Protein AF-A0AAN2TST1-F1 (afdb_monomer_lite)

Foldseek 3Di:
DVVVVVVVVVCCCVVVPVVVVVVLVVCCVPPVCVSVQQFDADPVRHTDGHPPQDAQDDDPVDDGDDDDQVRSPPVDDDHPPDDPPDPVVVVVVVVVVVSD

Radius of gyration: 22.02 Å; chains: 1; bounding box: 38×57×46 Å

pLDDT: mean 94.26, std 4.68, range [70.19, 98.69]

Sequence (100 aa):
MLKNFRFVMVLLIICGMAYPILMTGMAQLMMPAKAEGSLIKNNSGELIGSEMIGQTFKDPGYFHGRVSSIEYNAAGSGTPNFASSNEEFINRTKKTFQSF

InterPro domains:
  IPR003820 Potassium-transporting ATPase C chain [PF02669] (2-99)
  IPR003820 Potassium-transporting ATPase C chain [PTHR30042] (3-98)

Organism: NCBI:txid1478

Structure (mmCIF, N/CA/C/O backbone):
data_AF-A0AAN2TST1-F1
#
_entry.id   AF-A0AAN2TST1-F1
#
loop_
_atom_site.group_PDB
_atom_site.id
_atom_site.type_symbol
_atom_site.label_atom_id
_atom_site.label_alt_id
_atom_site.label_comp_id
_atom_site.label_asym_id
_atom_site.label_entity_id
_atom_site.label_seq_id
_atom_site.pdbx_PDB_ins_code
_atom_site.Cartn_x
_atom_site.Cartn_y
_atom_site.Cartn_z
_atom_site.occupancy
_atom_site.B_iso_or_equiv
_atom_site.auth_seq_id
_atom_site.auth_comp_id
_atom_site.auth_asym_id
_atom_site.auth_atom_id
_atom_site.pdbx_PDB_model_num
ATOM 1 N N . MET A 1 1 ? -12.014 32.280 21.788 1.00 70.19 1 MET A N 1
ATOM 2 C CA . MET A 1 1 ? -10.961 31.244 21.898 1.00 70.19 1 MET A CA 1
ATOM 3 C C . MET A 1 1 ? -11.514 29.857 22.243 1.00 70.19 1 MET A C 1
ATOM 5 O O . MET A 1 1 ? -11.343 28.949 21.442 1.00 70.19 1 MET A O 1
ATOM 9 N N . LEU A 1 2 ? -12.250 29.683 23.352 1.00 85.25 2 LEU A N 1
ATOM 10 C CA . LEU A 1 2 ? -12.715 28.360 23.821 1.00 85.25 2 LEU A CA 1
ATOM 11 C C . LEU A 1 2 ? -13.659 27.606 22.854 1.00 85.25 2 LEU A C 1
ATOM 13 O O . LEU A 1 2 ? -13.573 26.389 22.729 1.00 85.25 2 LEU A O 1
ATOM 17 N N . LYS A 1 3 ? -14.538 28.315 22.128 1.00 90.31 3 LYS A N 1
ATOM 18 C CA . LYS A 1 3 ? -15.471 27.705 21.156 1.00 90.31 3 LYS A CA 1
ATOM 19 C C . LYS A 1 3 ? -14.747 26.994 20.004 1.00 90.31 3 LYS A C 1
ATOM 21 O O . LYS A 1 3 ? -15.128 25.882 19.654 1.00 90.31 3 LYS A O 1
ATOM 26 N N . ASN A 1 4 ? -13.689 27.607 19.473 1.00 95.00 4 ASN A N 1
ATOM 27 C CA . ASN A 1 4 ? -12.900 27.049 18.372 1.00 95.00 4 ASN A CA 1
ATOM 28 C C . ASN A 1 4 ? -12.111 25.827 18.851 1.00 95.00 4 ASN A C 1
ATOM 30 O O . ASN A 1 4 ? -12.092 24.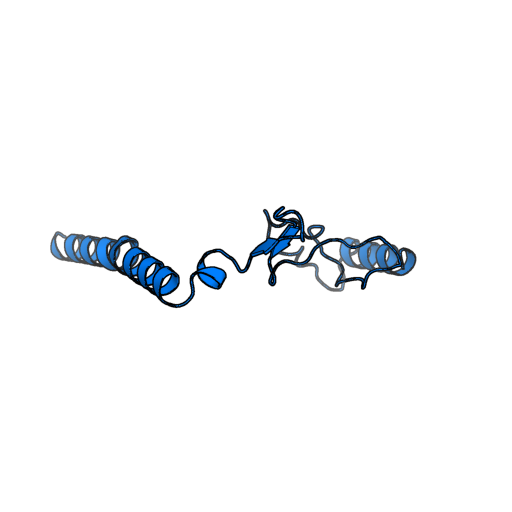805 18.178 1.00 95.00 4 ASN A O 1
ATOM 34 N N . PHE A 1 5 ? -11.539 25.903 20.056 1.00 95.75 5 PHE A N 1
ATOM 35 C CA . PHE A 1 5 ? -10.841 24.773 20.667 1.00 95.75 5 PHE A CA 1
ATOM 36 C C . PHE A 1 5 ? -11.771 23.571 20.885 1.00 95.75 5 PHE A C 1
ATOM 38 O O . PHE A 1 5 ? -11.438 22.452 20.508 1.00 95.75 5 PHE A O 1
ATOM 45 N N . ARG A 1 6 ? -12.980 23.804 21.414 1.00 96.62 6 ARG A N 1
ATOM 46 C CA . ARG A 1 6 ? -13.992 22.751 21.582 1.00 96.62 6 ARG A CA 1
ATOM 47 C C . ARG A 1 6 ? -14.364 22.102 20.250 1.00 96.62 6 ARG A C 1
ATOM 49 O O . ARG A 1 6 ? -14.486 20.886 20.188 1.00 96.62 6 ARG A O 1
ATOM 56 N N . PHE A 1 7 ? -14.537 22.900 19.200 1.00 97.31 7 PHE A N 1
ATOM 57 C CA . PHE A 1 7 ? -14.843 22.385 17.869 1.00 97.31 7 PHE A CA 1
ATOM 58 C C . PHE A 1 7 ? -13.727 21.474 17.337 1.00 97.31 7 PHE A C 1
ATOM 60 O O . PHE A 1 7 ? -14.010 20.366 16.891 1.00 97.31 7 PHE A O 1
ATOM 67 N N . VAL A 1 8 ? -12.464 21.895 17.473 1.00 97.62 8 VAL A N 1
ATOM 68 C CA . VAL A 1 8 ? -11.300 21.075 17.100 1.00 97.62 8 VAL A CA 1
ATOM 69 C C . VAL A 1 8 ? -11.274 19.765 17.887 1.00 97.62 8 VAL A C 1
ATOM 71 O O . VAL A 1 8 ? -11.099 18.712 17.287 1.00 97.62 8 VAL A O 1
ATOM 74 N N . MET A 1 9 ? -11.503 19.805 19.203 1.00 98.06 9 MET A N 1
ATOM 75 C CA . MET A 1 9 ? -11.523 18.593 20.032 1.00 98.06 9 MET A CA 1
ATOM 76 C C . MET A 1 9 ? -12.633 17.623 19.621 1.00 98.06 9 MET A C 1
ATOM 78 O O . MET A 1 9 ? -12.394 16.423 19.522 1.00 98.06 9 MET A O 1
ATOM 82 N N . VAL A 1 10 ? -13.834 18.133 19.333 1.00 98.06 10 VAL A N 1
ATOM 83 C CA . VAL A 1 10 ? -14.952 17.301 18.863 1.00 98.06 10 VAL A CA 1
ATOM 84 C C . VAL A 1 10 ? -14.603 16.624 17.539 1.00 98.06 10 VAL A C 1
ATOM 86 O O . VAL A 1 10 ? -14.771 15.413 17.418 1.00 98.06 10 VAL A O 1
ATOM 89 N N . LEU A 1 11 ? -14.074 17.368 16.565 1.00 98.25 11 LEU A N 1
ATOM 90 C CA . LEU A 1 11 ? -13.683 16.784 15.282 1.00 98.25 11 LEU A CA 1
ATOM 91 C C . LEU A 1 11 ? -12.515 15.805 15.412 1.00 98.25 11 LEU A C 1
ATOM 93 O O . LEU A 1 11 ? -12.513 14.784 14.734 1.00 98.25 11 LEU A O 1
ATOM 97 N N . LEU A 1 12 ? -11.554 16.072 16.296 1.00 98.25 12 LEU A N 1
ATOM 98 C CA . LEU A 1 12 ? -10.442 15.161 16.554 1.00 98.25 12 LEU A CA 1
ATOM 99 C C . LEU A 1 12 ? -10.943 13.826 17.109 1.00 98.25 12 LEU A C 1
ATOM 101 O O . LEU A 1 12 ? -10.511 12.776 16.642 1.00 98.25 12 LEU A O 1
ATOM 105 N N . ILE A 1 13 ? -11.893 13.850 18.046 1.00 98.56 13 ILE A N 1
ATOM 106 C CA . ILE A 1 13 ? -12.490 12.626 18.596 1.00 98.56 13 ILE A CA 1
ATOM 107 C C . ILE A 1 13 ? -13.301 11.892 17.524 1.00 98.56 13 ILE A C 1
ATOM 109 O O . ILE A 1 13 ? -13.164 10.680 17.369 1.00 98.56 13 ILE A O 1
ATOM 113 N N . ILE A 1 14 ? -14.127 12.607 16.759 1.00 98.69 14 ILE A N 1
ATOM 114 C CA . ILE A 1 14 ? -14.973 11.981 15.738 1.00 98.69 14 ILE A CA 1
ATOM 115 C C . ILE A 1 14 ? -14.115 11.364 14.628 1.00 98.69 14 ILE A C 1
ATOM 117 O O . ILE A 1 14 ? -14.234 10.173 14.353 1.00 98.69 14 ILE A O 1
ATOM 121 N N . CYS A 1 15 ? -13.226 12.142 14.014 1.00 98.06 15 CYS A N 1
ATOM 122 C CA . CYS A 1 15 ? -12.458 11.712 12.848 1.00 98.06 15 CYS A CA 1
ATOM 123 C C . CYS A 1 15 ? -11.237 10.858 13.213 1.00 98.06 15 CYS A C 1
ATOM 125 O O . CYS A 1 15 ? -10.843 9.998 12.431 1.00 98.06 15 CYS A O 1
ATOM 127 N N . GLY A 1 16 ? -10.630 11.090 14.378 1.00 98.00 16 GLY A N 1
ATOM 128 C CA . GLY A 1 16 ? -9.426 10.386 14.821 1.00 98.00 16 GLY A CA 1
ATOM 129 C C . GLY A 1 16 ? -9.700 9.124 15.636 1.00 98.00 16 GLY A C 1
ATOM 130 O O . GLY A 1 16 ? -8.805 8.294 15.760 1.00 98.00 16 GLY A O 1
ATOM 131 N N . MET A 1 17 ? -10.911 8.959 16.183 1.00 98.31 17 MET A N 1
ATOM 132 C CA . MET A 1 17 ? -11.229 7.821 17.052 1.00 98.31 17 MET A CA 1
ATOM 133 C C . MET A 1 17 ? -12.558 7.154 16.707 1.00 98.31 17 MET A C 1
ATOM 135 O O . MET A 1 17 ? -12.565 5.975 16.359 1.00 98.31 17 MET A O 1
ATOM 139 N N . ALA A 1 18 ? -13.675 7.885 16.757 1.00 98.62 18 ALA A N 1
ATOM 140 C CA . ALA A 1 18 ? -14.993 7.280 16.561 1.00 98.62 18 ALA A CA 1
ATOM 141 C C . ALA A 1 18 ? -15.126 6.649 15.165 1.00 98.62 18 ALA A C 1
ATOM 143 O O . ALA A 1 18 ? -15.544 5.499 15.042 1.00 98.62 18 ALA A O 1
ATOM 144 N N . TYR A 1 19 ? -14.715 7.374 14.123 1.00 98.50 19 TYR A N 1
ATOM 145 C CA . TYR A 1 19 ? -14.793 6.903 12.744 1.00 98.50 19 TYR A CA 1
ATOM 146 C C . TYR A 1 19 ? -13.851 5.716 12.452 1.00 98.50 19 TYR A C 1
ATOM 148 O O . TYR A 1 19 ? -14.355 4.694 11.984 1.00 98.50 19 TYR A O 1
ATOM 156 N N . PRO A 1 20 ? -12.535 5.756 12.765 1.00 98.44 20 PRO A N 1
ATOM 157 C CA . PRO A 1 20 ? -11.652 4.613 12.529 1.00 98.44 20 PRO A CA 1
ATOM 158 C C . PRO A 1 20 ? -12.083 3.343 13.267 1.00 98.44 20 PRO A C 1
ATOM 160 O O . PRO A 1 20 ? -12.042 2.264 12.678 1.00 98.44 20 PRO A O 1
ATOM 163 N N . ILE A 1 21 ? -12.538 3.454 14.523 1.00 98.62 21 ILE A N 1
ATOM 164 C CA . ILE A 1 21 ? -12.998 2.296 15.306 1.00 98.62 21 ILE A CA 1
ATOM 165 C C . ILE A 1 21 ? -14.252 1.693 14.676 1.00 98.62 21 ILE A C 1
ATOM 167 O O . ILE A 1 21 ? -14.302 0.483 14.454 1.00 98.62 21 ILE A O 1
ATOM 171 N N . LEU A 1 22 ? -15.245 2.527 14.355 1.00 98.62 22 LEU A N 1
ATOM 172 C CA . LEU A 1 22 ? -16.495 2.066 13.760 1.00 98.62 22 LEU A CA 1
ATOM 173 C C . LEU A 1 22 ? -16.248 1.385 12.409 1.00 98.62 22 LEU A C 1
ATOM 175 O O . LEU A 1 22 ? -16.719 0.271 12.195 1.00 98.62 22 LEU A O 1
ATOM 179 N N . MET A 1 23 ? -15.452 2.003 11.533 1.00 98.31 23 MET A N 1
ATOM 180 C CA . MET A 1 23 ? -15.135 1.428 10.223 1.00 98.31 23 MET A CA 1
ATOM 181 C C . MET A 1 23 ? -14.318 0.141 10.332 1.00 98.31 23 MET A C 1
ATOM 183 O O . MET A 1 23 ? -14.613 -0.819 9.623 1.00 98.31 23 MET A O 1
ATOM 187 N N . THR A 1 24 ? -13.337 0.081 11.238 1.00 98.19 24 THR A N 1
ATOM 188 C CA . THR A 1 24 ? -12.549 -1.141 11.470 1.00 98.19 24 THR A CA 1
ATOM 189 C C . THR A 1 24 ? -13.442 -2.273 11.972 1.00 98.19 24 THR A C 1
ATOM 191 O O . THR A 1 24 ? -13.387 -3.378 11.439 1.00 98.19 24 THR A O 1
ATOM 194 N N . GLY A 1 25 ? -14.316 -1.997 12.946 1.00 98.31 25 GLY A N 1
ATOM 195 C CA . GLY A 1 25 ? -15.264 -2.983 13.465 1.00 98.31 25 GLY A CA 1
ATOM 196 C C . GLY A 1 25 ? -16.232 -3.483 12.393 1.00 98.31 25 GLY A C 1
ATOM 197 O O . GLY A 1 25 ? -16.416 -4.688 12.241 1.00 98.31 25 GLY A O 1
ATOM 198 N N . MET A 1 26 ? -16.800 -2.579 11.591 1.00 98.62 26 MET A N 1
ATOM 199 C CA . MET A 1 26 ? -17.689 -2.955 10.488 1.00 98.62 26 MET A CA 1
ATOM 200 C C . MET A 1 26 ? -16.975 -3.798 9.427 1.00 98.62 26 MET A C 1
ATOM 202 O O . MET A 1 26 ? -17.515 -4.816 8.994 1.00 98.62 26 MET A O 1
ATOM 206 N N . ALA A 1 27 ? -15.758 -3.415 9.030 1.00 98.25 27 ALA A N 1
ATOM 207 C CA . ALA A 1 27 ? -14.976 -4.162 8.049 1.00 98.25 27 ALA A CA 1
ATOM 208 C C . ALA A 1 27 ? -14.662 -5.582 8.540 1.00 98.25 27 ALA A C 1
ATOM 210 O O . ALA A 1 27 ? -14.806 -6.532 7.773 1.00 98.25 27 ALA A O 1
ATOM 211 N N . GLN A 1 28 ? -14.317 -5.735 9.821 1.00 98.25 28 GLN A N 1
ATOM 212 C CA . GLN A 1 28 ? -14.052 -7.044 10.419 1.00 98.25 28 GLN A CA 1
ATOM 213 C C . GLN A 1 28 ? -15.301 -7.930 10.499 1.00 98.25 28 GLN A C 1
ATOM 215 O O . GLN A 1 28 ? -15.224 -9.127 10.243 1.00 98.25 28 GLN A O 1
ATOM 220 N N . LEU A 1 29 ? -16.470 -7.357 10.800 1.00 98.19 29 LEU A N 1
ATOM 221 C CA . LEU A 1 29 ? -17.722 -8.119 10.874 1.00 98.19 29 LEU A CA 1
ATOM 222 C C . LEU A 1 29 ? -18.243 -8.548 9.497 1.00 98.19 29 LEU A C 1
ATOM 224 O O . LEU A 1 29 ? -18.807 -9.631 9.362 1.00 98.19 29 LEU A O 1
ATOM 228 N N . MET A 1 30 ? -18.093 -7.695 8.482 1.00 98.44 30 MET A N 1
ATOM 229 C CA . MET A 1 30 ? -18.699 -7.919 7.165 1.00 98.44 30 MET A CA 1
ATOM 230 C C . MET A 1 30 ? -17.745 -8.578 6.164 1.00 98.44 30 MET A C 1
ATOM 232 O O . MET A 1 30 ? -18.191 -9.320 5.290 1.00 98.44 30 MET A O 1
ATOM 236 N N . MET A 1 31 ? -16.446 -8.268 6.230 1.00 97.56 31 MET A N 1
ATOM 237 C CA . MET A 1 31 ? -15.445 -8.658 5.228 1.00 97.56 31 MET A CA 1
ATOM 238 C C . MET A 1 31 ? -14.063 -8.934 5.861 1.00 97.56 31 MET A C 1
ATOM 240 O O . MET A 1 31 ? -13.072 -8.330 5.436 1.00 97.56 31 MET A O 1
ATOM 244 N N . PRO A 1 32 ? -13.954 -9.864 6.830 1.00 97.00 32 PRO A N 1
ATOM 245 C CA . PRO A 1 32 ? -12.731 -10.068 7.617 1.00 97.00 32 PRO A CA 1
ATOM 246 C C . PRO A 1 32 ? -11.510 -10.384 6.747 1.00 97.00 32 PRO A C 1
ATOM 248 O O . PRO A 1 32 ? -10.475 -9.741 6.877 1.00 97.00 32 PRO A O 1
ATOM 251 N N . ALA A 1 33 ? -11.653 -11.276 5.759 1.00 96.44 33 ALA A N 1
ATOM 252 C CA . ALA A 1 33 ? -10.548 -11.640 4.870 1.00 96.44 33 ALA A CA 1
ATOM 253 C C . ALA A 1 33 ? -9.952 -10.431 4.123 1.00 96.44 33 ALA A C 1
ATOM 255 O O . ALA A 1 33 ? -8.741 -10.356 3.955 1.00 96.44 33 ALA A O 1
ATOM 256 N N . LYS A 1 34 ? -10.781 -9.459 3.712 1.00 97.00 34 LYS A N 1
ATOM 257 C CA . LYS A 1 34 ? -10.321 -8.228 3.043 1.00 97.00 34 LYS A CA 1
ATOM 258 C C . LYS A 1 34 ? -9.760 -7.216 4.038 1.00 97.00 34 LYS A C 1
ATOM 260 O O . LYS A 1 34 ? -8.768 -6.561 3.733 1.00 97.00 34 LYS A O 1
ATOM 265 N N . ALA A 1 35 ? -10.376 -7.097 5.216 1.00 97.31 35 ALA A N 1
ATOM 266 C CA . ALA A 1 35 ? -9.908 -6.221 6.290 1.00 97.31 35 ALA A CA 1
ATOM 267 C C . ALA A 1 35 ? -8.502 -6.614 6.779 1.00 97.31 35 ALA A C 1
ATOM 269 O O . ALA A 1 35 ? -7.702 -5.747 7.119 1.00 97.31 35 ALA A O 1
ATOM 270 N N . GLU A 1 36 ? -8.186 -7.909 6.744 1.00 96.38 36 GLU A N 1
ATOM 271 C CA . GLU A 1 36 ? -6.871 -8.464 7.082 1.00 96.38 36 GLU A CA 1
ATOM 272 C C . GLU A 1 36 ? -5.883 -8.485 5.899 1.00 96.38 36 GLU A C 1
ATOM 274 O O . GLU A 1 36 ? -4.757 -8.958 6.038 1.00 96.38 36 GLU A O 1
ATOM 279 N N . GLY A 1 37 ? -6.272 -7.949 4.735 1.00 96.00 37 GLY A N 1
ATOM 280 C CA . GLY A 1 37 ? -5.383 -7.776 3.584 1.00 96.00 37 GLY A CA 1
ATOM 281 C C . GLY A 1 37 ? -5.408 -8.903 2.549 1.00 96.00 37 GLY A C 1
ATOM 282 O O . GLY A 1 37 ? -4.448 -9.033 1.791 1.00 96.00 37 GLY A O 1
ATOM 283 N N . SER A 1 38 ? -6.472 -9.709 2.485 1.00 97.44 38 SER A N 1
ATOM 284 C CA . SER A 1 38 ? -6.667 -10.788 1.496 1.00 97.44 38 SER A CA 1
ATOM 285 C C . SER A 1 38 ? -5.458 -11.721 1.386 1.00 97.44 38 SER A C 1
ATOM 287 O O . SER A 1 38 ? -4.911 -11.953 0.307 1.00 97.44 38 SER A O 1
ATOM 289 N N . LEU A 1 39 ? -4.991 -12.199 2.535 1.00 97.38 39 LEU A N 1
ATOM 290 C CA . LEU A 1 39 ? -3.789 -13.014 2.645 1.00 97.38 39 LEU A CA 1
ATOM 291 C C . LEU A 1 39 ? -3.964 -14.392 1.987 1.00 97.38 39 LEU A C 1
ATOM 293 O O . LEU A 1 39 ? -4.987 -15.053 2.162 1.00 97.38 39 LEU A O 1
ATOM 297 N N . ILE A 1 40 ? -2.932 -14.849 1.279 1.00 97.31 40 ILE A N 1
ATOM 298 C CA . ILE A 1 40 ? -2.881 -16.151 0.608 1.00 97.31 40 ILE A CA 1
ATOM 299 C C . ILE A 1 40 ? -1.943 -17.070 1.384 1.00 97.31 40 ILE A C 1
ATOM 301 O O . ILE A 1 40 ? -0.793 -16.716 1.662 1.00 97.31 40 ILE A O 1
ATOM 305 N N . LYS A 1 41 ? -2.428 -18.272 1.699 1.00 97.50 41 LYS A N 1
ATOM 306 C CA . LYS A 1 41 ? -1.648 -19.327 2.348 1.00 97.50 41 LYS A CA 1
ATOM 307 C C . LYS A 1 41 ? -1.462 -20.515 1.410 1.00 97.50 41 LYS A C 1
ATOM 309 O O . LYS A 1 41 ? -2.350 -20.808 0.614 1.00 97.50 41 LYS A O 1
ATOM 314 N N . ASN A 1 42 ? -0.318 -21.187 1.502 1.00 96.38 42 ASN A N 1
ATOM 315 C CA . ASN A 1 42 ? -0.093 -22.439 0.777 1.00 96.38 42 ASN A CA 1
ATOM 316 C C . ASN A 1 42 ? -0.804 -23.623 1.466 1.00 96.38 42 ASN A C 1
ATOM 318 O O . ASN A 1 42 ? -1.411 -23.477 2.528 1.00 96.38 42 ASN A O 1
ATOM 322 N N . ASN A 1 43 ? -0.696 -24.817 0.879 1.00 96.56 43 ASN A N 1
ATOM 323 C CA . ASN A 1 43 ? -1.31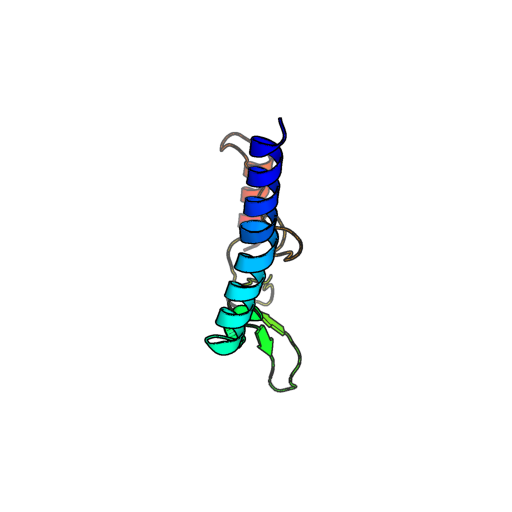1 -26.038 1.418 1.00 96.56 43 ASN A CA 1
ATOM 324 C C . ASN A 1 43 ? -0.776 -26.435 2.807 1.00 96.56 43 ASN A C 1
ATOM 326 O O . ASN A 1 43 ? -1.471 -27.119 3.551 1.00 96.56 43 ASN A O 1
ATOM 330 N N . SER A 1 44 ? 0.432 -25.992 3.163 1.00 96.12 44 SER A N 1
ATOM 331 C CA . SER A 1 44 ? 1.038 -26.190 4.486 1.00 96.12 44 SER A CA 1
ATOM 332 C C . SER A 1 44 ? 0.562 -25.156 5.518 1.00 96.12 44 SER A C 1
ATOM 334 O O . SER A 1 44 ? 0.926 -25.242 6.688 1.00 96.12 44 SER A O 1
ATOM 336 N N . GLY A 1 45 ? -0.250 -24.175 5.106 1.00 96.19 45 GLY A N 1
ATOM 337 C CA . GLY A 1 45 ? -0.759 -23.094 5.952 1.00 96.19 45 GLY A CA 1
ATOM 338 C C . GLY A 1 45 ? 0.183 -21.895 6.097 1.00 96.19 45 GLY A C 1
ATOM 339 O O . GLY A 1 45 ? -0.129 -20.969 6.849 1.00 96.19 45 GLY A O 1
ATOM 340 N N . GLU A 1 46 ? 1.307 -21.871 5.382 1.00 97.50 46 GLU A N 1
ATOM 341 C CA . GLU A 1 46 ? 2.276 -20.776 5.436 1.00 97.50 46 GLU A CA 1
ATOM 342 C C . GLU A 1 46 ? 1.767 -19.570 4.645 1.00 97.50 46 GLU A C 1
ATOM 344 O O . GLU A 1 46 ? 1.228 -19.720 3.548 1.00 97.50 46 GLU A O 1
ATOM 349 N N . LEU A 1 47 ? 1.952 -18.366 5.191 1.00 96.38 47 LEU A N 1
ATOM 350 C CA . LEU A 1 47 ? 1.615 -17.121 4.509 1.00 96.38 47 LEU A CA 1
ATOM 351 C C . LEU A 1 47 ? 2.599 -16.873 3.363 1.00 96.38 47 LEU A C 1
ATOM 353 O O . LEU A 1 47 ? 3.773 -16.610 3.605 1.00 96.38 47 LEU A O 1
ATOM 357 N N . ILE A 1 48 ? 2.104 -16.914 2.128 1.00 95.81 48 ILE A N 1
ATOM 358 C CA . ILE A 1 48 ? 2.931 -16.752 0.924 1.00 95.81 48 ILE A CA 1
ATOM 359 C C . ILE A 1 48 ? 2.676 -15.436 0.190 1.00 95.81 48 ILE A C 1
ATOM 361 O O . ILE A 1 48 ? 3.410 -15.109 -0.738 1.00 95.81 48 ILE A O 1
ATOM 365 N N . GLY A 1 49 ? 1.660 -14.662 0.578 1.00 95.62 49 GLY A N 1
ATOM 366 C CA . GLY A 1 49 ? 1.394 -13.364 -0.033 1.00 95.62 49 GLY A CA 1
ATOM 367 C C . GLY A 1 49 ? 0.013 -12.802 0.275 1.00 95.62 49 GLY A C 1
ATOM 368 O O . GLY A 1 49 ? -0.646 -13.208 1.228 1.00 95.62 49 GLY A O 1
ATOM 369 N N . SER A 1 50 ? -0.414 -11.864 -0.564 1.00 96.75 50 SER A N 1
ATOM 370 C CA . SER A 1 50 ? -1.747 -11.263 -0.572 1.00 96.75 50 SER A CA 1
ATOM 371 C C . SER A 1 50 ? -2.237 -11.188 -2.013 1.00 96.75 50 SER A C 1
ATOM 373 O O . SER A 1 50 ? -1.440 -10.945 -2.917 1.00 96.75 50 SER A O 1
ATOM 375 N N . GLU A 1 51 ? -3.543 -11.348 -2.216 1.00 96.19 51 GLU A N 1
ATOM 376 C CA . GLU A 1 51 ? -4.199 -11.245 -3.526 1.00 96.19 51 GLU A CA 1
ATOM 377 C C . GLU A 1 51 ? -3.885 -9.924 -4.251 1.00 96.19 51 GLU A C 1
ATOM 379 O O . GLU A 1 51 ? -3.807 -9.886 -5.477 1.00 96.19 51 GLU A O 1
ATOM 384 N N . MET A 1 52 ? -3.651 -8.845 -3.497 1.00 94.38 52 MET A N 1
ATOM 385 C CA . MET A 1 52 ? -3.446 -7.498 -4.041 1.00 94.38 52 MET A CA 1
ATOM 386 C C . MET A 1 52 ? -1.972 -7.076 -4.117 1.00 94.38 52 MET A C 1
ATOM 388 O O . MET A 1 52 ? -1.682 -5.959 -4.549 1.00 94.38 52 MET A O 1
ATOM 392 N N . ILE A 1 53 ? -1.035 -7.934 -3.699 1.00 94.69 53 ILE A N 1
ATOM 393 C CA . ILE A 1 53 ? 0.396 -7.612 -3.651 1.00 94.69 53 ILE A CA 1
ATOM 394 C C . ILE A 1 53 ? 1.162 -8.476 -4.649 1.00 94.69 53 ILE A C 1
ATOM 396 O O . ILE A 1 53 ? 1.245 -9.694 -4.521 1.00 94.69 53 ILE A O 1
ATOM 400 N N . GLY A 1 54 ? 1.761 -7.815 -5.641 1.00 94.06 54 GLY A N 1
ATOM 401 C CA . GLY A 1 54 ? 2.648 -8.463 -6.601 1.00 94.06 54 GLY A CA 1
ATOM 402 C C . GLY A 1 54 ? 3.994 -8.846 -5.984 1.00 94.06 54 GLY A C 1
ATOM 403 O O . GLY A 1 54 ? 4.457 -8.215 -5.036 1.00 94.06 54 GLY A O 1
ATOM 404 N N . GLN A 1 55 ? 4.634 -9.857 -6.563 1.00 94.50 55 GLN A N 1
ATOM 405 C CA . GLN A 1 55 ? 5.952 -10.344 -6.165 1.00 94.50 55 GLN A CA 1
ATOM 406 C C . GLN A 1 55 ? 6.867 -10.446 -7.383 1.00 94.50 55 GLN A C 1
ATOM 408 O O . GLN A 1 55 ? 6.418 -10.465 -8.532 1.00 94.50 55 GLN A O 1
ATOM 413 N N . THR A 1 56 ? 8.168 -10.525 -7.125 1.00 92.00 56 THR A N 1
ATOM 414 C CA . THR A 1 56 ? 9.158 -10.745 -8.177 1.00 92.00 56 THR A CA 1
ATOM 415 C C . THR A 1 56 ? 9.224 -12.231 -8.525 1.00 92.00 56 THR A C 1
ATOM 417 O O . THR A 1 56 ? 9.735 -13.030 -7.744 1.00 92.00 56 THR A O 1
ATOM 420 N N . PHE A 1 57 ? 8.770 -12.589 -9.725 1.00 92.31 57 PHE A N 1
ATOM 421 C CA . PHE A 1 57 ? 8.882 -13.942 -10.274 1.00 92.31 57 PHE A CA 1
ATOM 422 C C . PHE A 1 57 ? 9.999 -13.994 -11.323 1.00 92.31 57 PHE A C 1
ATOM 424 O O . PHE A 1 57 ? 9.931 -13.302 -12.340 1.00 92.31 57 PHE A O 1
ATOM 431 N N . LYS A 1 58 ? 11.045 -14.784 -11.046 1.00 88.12 58 LYS A N 1
ATOM 432 C CA . LYS A 1 58 ? 12.221 -14.960 -11.926 1.00 88.12 58 LYS A CA 1
ATOM 433 C C . LYS A 1 58 ? 12.303 -16.341 -12.572 1.00 88.12 58 LYS A C 1
ATOM 435 O O . LYS A 1 58 ? 13.078 -16.512 -13.504 1.00 88.12 58 LYS A O 1
ATOM 440 N N . ASP A 1 59 ? 11.556 -17.313 -12.058 1.00 92.00 59 ASP A N 1
ATOM 441 C CA . ASP A 1 59 ? 11.526 -18.651 -12.641 1.00 92.00 59 ASP A CA 1
ATOM 442 C C . ASP A 1 59 ? 10.769 -18.614 -13.985 1.00 92.00 59 ASP A C 1
ATOM 444 O O . ASP A 1 59 ? 9.672 -18.044 -14.020 1.00 92.00 59 ASP A O 1
ATOM 448 N N . PRO A 1 60 ? 11.313 -19.204 -15.068 1.00 91.50 60 PRO A N 1
ATOM 449 C CA . PRO A 1 60 ? 10.668 -19.232 -16.385 1.00 91.50 60 PRO A CA 1
ATOM 450 C C . PRO A 1 60 ? 9.289 -19.906 -16.413 1.00 91.50 60 PRO A C 1
ATOM 452 O O . PRO A 1 60 ? 8.527 -19.699 -17.356 1.00 91.50 60 PRO A O 1
ATOM 455 N N . GLY A 1 61 ? 8.965 -20.736 -15.416 1.00 94.69 61 GLY A N 1
ATOM 456 C CA . GLY A 1 61 ? 7.666 -21.396 -15.292 1.00 94.69 61 GLY A CA 1
ATOM 457 C C . GLY A 1 61 ? 6.536 -20.485 -14.801 1.00 94.69 61 GLY A C 1
ATOM 458 O O . GLY A 1 61 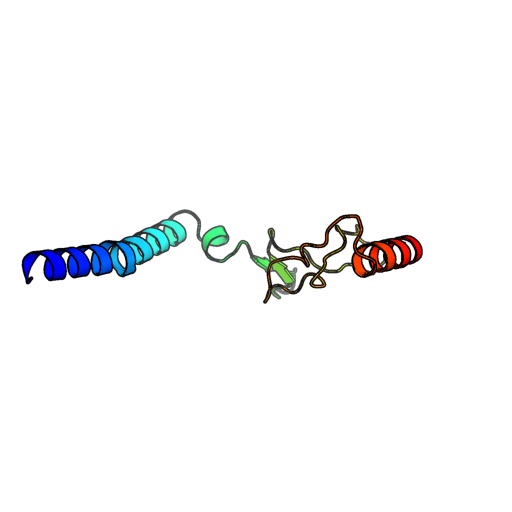? 5.376 -20.898 -14.831 1.00 94.69 61 GLY A O 1
ATOM 459 N N . TYR A 1 62 ? 6.840 -19.263 -14.352 1.00 95.12 62 TYR A N 1
ATOM 460 C CA . TYR A 1 62 ? 5.840 -18.299 -13.890 1.00 95.12 62 TYR A CA 1
ATOM 461 C C . TYR A 1 62 ? 5.601 -17.176 -14.894 1.00 95.12 62 TYR A C 1
ATOM 463 O O . TYR A 1 62 ? 6.456 -16.807 -15.694 1.00 95.12 62 TYR A O 1
ATOM 471 N N . PHE A 1 63 ? 4.426 -16.558 -14.792 1.00 94.00 63 PHE A N 1
ATOM 472 C CA . PHE A 1 63 ? 4.166 -15.304 -15.483 1.00 94.00 63 PHE A CA 1
ATOM 473 C C . PHE A 1 63 ? 5.008 -14.174 -14.886 1.00 94.00 63 PHE A C 1
ATOM 475 O O . PHE A 1 63 ? 5.059 -13.986 -13.668 1.00 94.00 63 PHE A O 1
ATOM 482 N N . HIS A 1 64 ? 5.613 -13.368 -15.755 1.00 91.69 64 HIS A N 1
ATOM 483 C CA . HIS A 1 64 ? 6.324 -12.167 -15.340 1.00 91.69 64 HIS A CA 1
ATOM 484 C C . HIS A 1 64 ? 5.358 -10.990 -15.186 1.00 91.69 64 HIS A C 1
ATOM 486 O O . HIS A 1 64 ? 4.612 -10.636 -16.101 1.00 91.69 64 HIS A O 1
ATOM 492 N N . GLY A 1 65 ? 5.391 -10.367 -14.008 1.00 91.31 65 GLY A N 1
ATOM 493 C CA . GLY A 1 65 ? 4.677 -9.124 -13.738 1.00 91.31 65 GLY A CA 1
ATOM 494 C C . GLY A 1 65 ? 5.320 -7.910 -14.414 1.00 91.31 65 GLY A 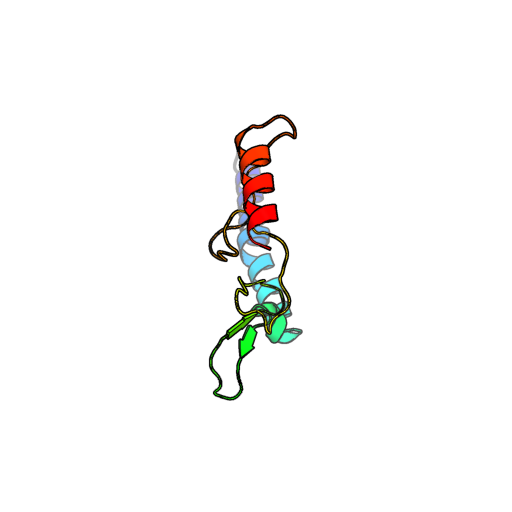C 1
ATOM 495 O O . GLY A 1 65 ? 6.333 -7.994 -15.110 1.00 91.31 65 GLY A O 1
ATOM 496 N N . ARG A 1 66 ? 4.740 -6.733 -14.168 1.00 91.50 66 ARG A N 1
ATOM 497 C CA . ARG A 1 66 ? 5.335 -5.464 -14.602 1.00 91.50 66 ARG A CA 1
ATOM 498 C C . ARG A 1 66 ? 6.654 -5.216 -13.873 1.00 91.50 66 ARG A C 1
ATOM 500 O O . ARG A 1 66 ? 6.848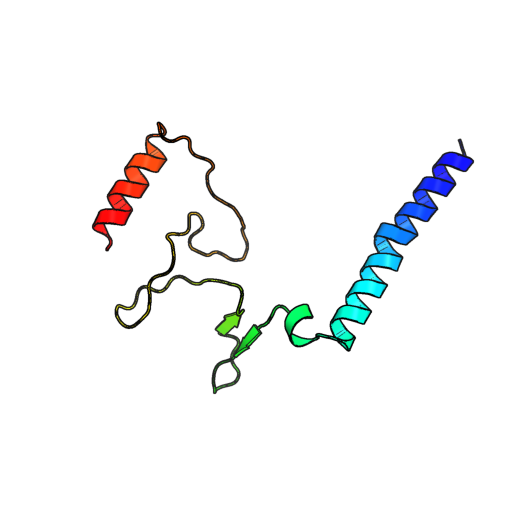 -5.588 -12.724 1.00 91.50 66 ARG A O 1
ATOM 507 N N . VAL A 1 67 ? 7.551 -4.491 -14.520 1.00 90.69 67 VAL A N 1
ATOM 508 C CA . VAL A 1 67 ? 8.829 -4.120 -13.914 1.00 90.69 67 VAL A CA 1
ATOM 509 C C . VAL A 1 67 ? 8.563 -3.128 -12.780 1.00 90.69 67 VAL A C 1
ATOM 511 O O . VAL A 1 67 ? 8.034 -2.040 -13.011 1.00 90.69 67 VAL A O 1
ATOM 514 N N . SER A 1 68 ? 8.932 -3.494 -11.555 1.00 92.00 68 SER A N 1
ATOM 515 C CA . SER A 1 68 ? 8.787 -2.624 -10.387 1.00 92.00 68 SER A CA 1
ATOM 516 C C . SER A 1 68 ? 10.022 -1.748 -10.194 1.00 92.00 68 SER A C 1
ATOM 518 O O . SER A 1 68 ? 11.152 -2.197 -10.370 1.00 92.00 68 SER A O 1
ATOM 520 N N . SER A 1 69 ? 9.815 -0.480 -9.837 1.00 90.38 69 SER A N 1
ATOM 521 C CA . SER A 1 69 ? 10.896 0.461 -9.491 1.00 90.38 69 SER A CA 1
ATOM 522 C C . SER A 1 69 ? 11.427 0.304 -8.076 1.00 90.38 69 SER A C 1
ATOM 524 O O . SER A 1 69 ? 12.463 0.871 -7.758 1.00 90.38 69 SER A O 1
ATOM 526 N N . ILE A 1 70 ? 10.710 -0.453 -7.252 1.00 91.38 70 ILE A N 1
ATOM 527 C CA . ILE A 1 70 ? 11.055 -0.750 -5.861 1.00 91.38 70 ILE A CA 1
ATOM 528 C C . ILE A 1 70 ? 11.168 -2.261 -5.642 1.00 91.38 70 ILE A C 1
ATOM 530 O O . ILE A 1 70 ? 11.004 -2.738 -4.527 1.00 91.38 70 ILE A O 1
ATOM 534 N N . GLU A 1 71 ? 11.364 -3.024 -6.722 1.00 91.06 71 GLU A N 1
ATOM 535 C CA . GLU A 1 71 ? 11.545 -4.483 -6.685 1.00 91.06 71 GLU A CA 1
ATOM 536 C C . GLU A 1 71 ? 10.407 -5.239 -5.971 1.00 91.06 71 GLU A C 1
ATOM 538 O O . GLU A 1 71 ? 10.624 -6.271 -5.343 1.00 91.06 71 GLU A O 1
ATOM 543 N N . TYR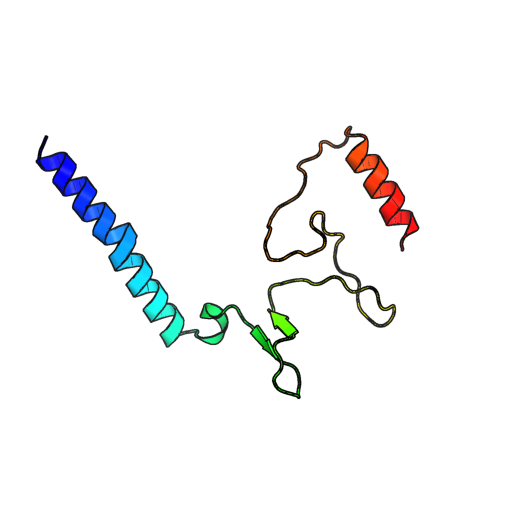 A 1 72 ? 9.176 -4.719 -6.074 1.00 93.38 72 TYR A N 1
ATOM 544 C CA . TYR A 1 72 ? 7.992 -5.242 -5.376 1.00 93.38 72 TYR A CA 1
ATOM 545 C C . TYR A 1 72 ? 8.122 -5.270 -3.838 1.00 93.38 72 TYR A C 1
ATOM 547 O O . TYR A 1 72 ? 7.431 -6.026 -3.161 1.00 93.38 72 TYR A O 1
ATOM 555 N N . ASN A 1 73 ? 8.972 -4.417 -3.261 1.00 92.50 73 ASN A N 1
ATOM 556 C CA . ASN A 1 73 ? 9.106 -4.286 -1.815 1.00 92.50 73 ASN A CA 1
ATOM 557 C C . ASN A 1 73 ? 7.841 -3.675 -1.188 1.00 92.50 73 ASN A C 1
ATOM 559 O O . ASN A 1 73 ? 7.587 -2.483 -1.335 1.00 92.50 73 ASN A O 1
ATOM 563 N N . ALA A 1 74 ? 7.093 -4.480 -0.432 1.00 90.62 74 ALA A N 1
ATOM 564 C CA . ALA A 1 74 ? 5.839 -4.077 0.204 1.00 90.62 74 ALA A CA 1
ATOM 565 C C . ALA A 1 74 ? 5.992 -3.029 1.328 1.00 90.62 74 ALA A C 1
ATOM 567 O O . ALA A 1 74 ? 5.001 -2.416 1.717 1.00 90.62 74 ALA A O 1
ATOM 568 N N . ALA A 1 75 ? 7.205 -2.797 1.847 1.00 91.81 75 ALA A N 1
ATOM 569 C CA . ALA A 1 75 ? 7.461 -1.734 2.825 1.00 91.81 75 ALA A CA 1
ATOM 570 C C . ALA A 1 75 ? 7.467 -0.331 2.190 1.00 91.81 75 ALA A C 1
ATOM 572 O O . ALA A 1 75 ? 7.414 0.672 2.902 1.00 91.81 75 ALA A O 1
ATOM 573 N N . GLY A 1 76 ? 7.546 -0.254 0.858 1.00 87.94 76 GLY A N 1
ATOM 574 C CA . GLY A 1 76 ? 7.477 0.983 0.095 1.00 87.94 76 GLY A CA 1
ATOM 575 C C . GLY A 1 76 ? 6.337 0.957 -0.916 1.00 87.94 76 GLY A C 1
ATOM 576 O O . GLY A 1 76 ? 5.889 -0.090 -1.371 1.00 87.94 76 GLY A O 1
ATOM 577 N N . SER A 1 77 ? 5.876 2.138 -1.309 1.00 90.81 77 SER A N 1
ATOM 578 C CA . SER A 1 77 ? 4.981 2.294 -2.450 1.00 90.81 77 SER A CA 1
ATOM 579 C C . SER A 1 77 ? 5.383 3.542 -3.213 1.00 90.81 77 SER A C 1
ATOM 581 O O . SER A 1 77 ? 5.579 4.604 -2.622 1.00 90.81 77 SER A O 1
ATOM 583 N N . GLY A 1 78 ? 5.555 3.403 -4.524 1.00 88.75 78 GLY A N 1
ATOM 584 C CA . GLY A 1 78 ? 5.937 4.505 -5.389 1.00 88.75 78 GLY A CA 1
ATOM 585 C C . GLY A 1 78 ? 6.908 4.102 -6.486 1.00 88.75 78 GLY A C 1
ATOM 586 O O . GLY A 1 78 ? 7.276 2.941 -6.666 1.00 88.75 78 GLY A O 1
ATOM 587 N N . THR A 1 79 ? 7.311 5.106 -7.248 1.00 87.88 79 THR A N 1
ATOM 588 C CA . THR A 1 79 ? 8.284 4.990 -8.325 1.00 87.88 79 THR A CA 1
ATOM 589 C C . THR A 1 79 ? 9.096 6.278 -8.382 1.00 87.88 79 THR A C 1
ATOM 591 O O . THR A 1 79 ? 8.574 7.338 -8.027 1.00 87.88 79 THR A O 1
ATOM 594 N N . PRO A 1 80 ? 10.346 6.237 -8.864 1.00 85.19 80 PRO A N 1
ATOM 595 C CA . PRO A 1 80 ? 10.993 7.434 -9.365 1.00 85.19 80 PRO A CA 1
ATOM 596 C C . PRO A 1 80 ? 10.104 8.067 -10.447 1.00 85.19 80 PRO A C 1
ATOM 598 O O . PRO A 1 80 ? 9.709 7.395 -11.404 1.00 85.19 80 PRO A O 1
ATOM 601 N N . ASN A 1 81 ? 9.753 9.342 -10.275 1.00 91.94 81 ASN A N 1
ATOM 602 C CA . ASN A 1 81 ? 8.892 10.102 -11.189 1.00 91.94 81 ASN A CA 1
ATOM 603 C C . ASN A 1 81 ? 9.731 10.742 -12.306 1.00 91.94 81 ASN A C 1
ATOM 605 O O . ASN A 1 81 ? 9.768 11.962 -12.457 1.00 91.94 81 ASN A O 1
ATOM 609 N N . PHE A 1 82 ? 10.475 9.916 -13.041 1.00 94.25 82 PHE A N 1
ATOM 610 C CA . PHE A 1 82 ? 11.357 10.394 -14.099 1.00 94.25 82 PHE A CA 1
ATOM 611 C C . PHE A 1 82 ? 10.573 10.982 -15.279 1.00 94.25 82 PHE A C 1
ATOM 613 O O . PHE A 1 82 ? 9.555 10.437 -15.704 1.00 94.25 82 PHE A O 1
ATOM 620 N N . ALA A 1 83 ? 11.089 12.073 -15.847 1.00 95.06 83 ALA A N 1
ATOM 621 C CA . ALA A 1 83 ? 10.655 12.566 -17.151 1.00 95.06 83 ALA A CA 1
ATOM 622 C C . ALA A 1 83 ? 11.190 11.665 -18.277 1.00 95.06 83 ALA A C 1
ATOM 624 O O . ALA A 1 83 ? 12.193 10.972 -18.107 1.00 95.06 83 ALA A O 1
ATOM 625 N N . SER A 1 84 ? 10.575 11.722 -19.459 1.00 94.44 84 SER A N 1
ATOM 626 C CA . SER A 1 84 ? 10.993 10.920 -20.618 1.00 94.44 84 SER A CA 1
ATOM 627 C C . SER A 1 84 ? 12.422 11.211 -21.100 1.00 94.44 84 SER A C 1
ATOM 629 O O . SER A 1 84 ? 13.044 10.336 -21.694 1.00 94.44 84 SER A O 1
ATOM 631 N N . SER A 1 85 ? 12.956 12.406 -20.831 1.00 96.62 85 SER A N 1
ATOM 632 C CA . SER A 1 85 ? 14.329 12.808 -21.170 1.00 96.62 85 SER A CA 1
ATOM 633 C C . SER A 1 85 ? 15.381 12.402 -20.132 1.00 96.62 85 SER A C 1
ATOM 635 O O . SER A 1 85 ? 16.564 12.654 -20.339 1.00 96.62 85 SER A O 1
ATOM 637 N N . ASN A 1 86 ? 14.982 11.807 -19.005 1.00 97.38 86 ASN A N 1
ATOM 638 C CA . ASN A 1 86 ? 15.907 11.445 -17.938 1.00 97.38 86 ASN A CA 1
ATOM 639 C C . ASN A 1 86 ? 16.785 10.244 -18.338 1.00 97.38 86 ASN A C 1
ATOM 641 O O . ASN A 1 86 ? 16.285 9.187 -18.729 1.00 97.38 86 ASN A O 1
ATOM 645 N N . GLU A 1 87 ? 18.101 10.392 -18.188 1.00 96.81 87 GLU A N 1
ATOM 646 C CA . GLU A 1 87 ? 19.068 9.367 -18.591 1.00 96.81 87 GLU A CA 1
ATOM 647 C C . GLU A 1 87 ? 18.949 8.067 -17.784 1.00 96.81 87 GLU A C 1
ATOM 649 O O . GLU A 1 87 ? 19.074 6.981 -18.349 1.00 96.81 87 GLU A O 1
ATOM 654 N N . GLU A 1 88 ? 18.659 8.143 -16.482 1.00 94.50 88 GLU A N 1
ATOM 655 C CA . GLU A 1 88 ? 18.503 6.968 -15.617 1.00 94.50 88 GLU A CA 1
ATOM 656 C C . GLU A 1 88 ? 17.301 6.118 -16.048 1.00 94.50 88 GLU A C 1
ATOM 658 O O . GLU A 1 88 ? 17.407 4.894 -16.160 1.00 94.50 88 GLU A O 1
ATOM 663 N N . PHE A 1 89 ? 16.181 6.763 -16.389 1.00 94.06 89 PHE A N 1
ATOM 664 C CA . PHE A 1 89 ? 15.010 6.084 -16.944 1.00 94.06 89 PHE A CA 1
ATOM 665 C C . PHE A 1 89 ? 15.323 5.385 -18.272 1.00 94.06 89 PHE A C 1
ATOM 667 O O . PHE A 1 89 ? 14.981 4.209 -18.452 1.00 94.06 89 PHE A O 1
ATOM 674 N N . ILE A 1 90 ? 16.008 6.079 -19.187 1.00 95.69 90 ILE A N 1
ATOM 675 C CA . ILE A 1 90 ? 16.406 5.526 -20.489 1.00 95.69 90 ILE A CA 1
ATOM 676 C C . ILE A 1 90 ? 17.332 4.317 -20.293 1.00 95.69 90 ILE A C 1
ATOM 678 O O . ILE A 1 90 ? 17.128 3.268 -20.910 1.00 95.69 90 ILE A O 1
ATOM 682 N N . ASN A 1 91 ? 18.323 4.432 -19.409 1.00 94.88 91 ASN A N 1
ATOM 683 C CA . ASN A 1 91 ? 19.292 3.371 -19.137 1.00 94.88 91 ASN A CA 1
ATOM 684 C C . ASN A 1 91 ? 18.641 2.153 -18.478 1.00 94.88 91 ASN A C 1
ATOM 686 O O . ASN A 1 91 ? 18.878 1.020 -18.907 1.00 94.88 91 ASN A O 1
ATOM 690 N N . ARG A 1 92 ? 17.771 2.366 -17.486 1.00 92.81 92 ARG A N 1
ATOM 691 C CA . ARG A 1 92 ? 17.009 1.286 -16.856 1.00 92.81 92 ARG A CA 1
ATOM 692 C C . ARG A 1 92 ? 16.138 0.555 -17.869 1.00 92.81 92 ARG A C 1
ATOM 694 O O . ARG A 1 92 ? 16.143 -0.669 -17.891 1.00 92.81 92 ARG A O 1
ATOM 701 N N . THR A 1 93 ? 15.443 1.294 -18.730 1.00 93.50 93 THR A N 1
ATOM 702 C CA . THR A 1 93 ? 14.592 0.716 -19.775 1.00 93.50 93 THR A CA 1
ATOM 703 C C . THR A 1 93 ? 15.402 -0.192 -20.702 1.00 93.50 93 THR A C 1
ATOM 705 O O . THR A 1 93 ? 15.029 -1.346 -20.905 1.00 93.50 93 THR A O 1
ATOM 708 N N . LYS A 1 94 ? 16.559 0.280 -21.191 1.00 94.88 94 LYS A N 1
ATOM 709 C CA . LYS A 1 94 ? 17.477 -0.526 -22.017 1.00 94.88 94 LYS A CA 1
ATOM 710 C C . LYS A 1 94 ? 17.941 -1.796 -21.300 1.00 94.88 94 LYS A C 1
ATOM 712 O O . LYS A 1 94 ? 17.897 -2.871 -21.889 1.00 94.88 94 LYS A O 1
ATOM 717 N N . LYS A 1 95 ? 18.343 -1.686 -20.029 1.00 93.12 95 LYS A N 1
ATOM 718 C CA . LYS A 1 95 ? 18.782 -2.832 -19.217 1.00 93.12 95 LYS A CA 1
ATOM 719 C C . LYS A 1 95 ? 17.666 -3.862 -19.043 1.00 93.12 95 LYS A C 1
ATOM 721 O O . LYS A 1 95 ? 17.909 -5.057 -19.146 1.00 93.12 95 LYS A O 1
ATOM 726 N N . THR A 1 96 ? 16.444 -3.402 -18.798 1.00 90.25 96 THR A N 1
ATOM 727 C CA . THR A 1 96 ? 15.284 -4.274 -18.621 1.00 90.25 96 THR A CA 1
ATOM 728 C C . THR A 1 96 ? 14.906 -5.006 -19.909 1.00 90.25 96 THR A C 1
ATOM 730 O O . THR A 1 96 ? 14.605 -6.193 -19.852 1.00 90.25 96 THR A O 1
ATOM 733 N N . PHE A 1 97 ? 14.993 -4.355 -21.074 1.00 89.94 97 PHE A N 1
ATOM 734 C CA . PHE A 1 97 ? 14.781 -5.033 -22.359 1.00 89.94 97 PHE A CA 1
ATOM 735 C C . PHE A 1 97 ? 15.764 -6.180 -22.608 1.00 89.94 97 PHE A C 1
ATOM 737 O O . PHE A 1 97 ? 15.387 -7.158 -23.234 1.00 89.94 97 PHE A O 1
ATOM 744 N N . GLN A 1 98 ? 17.000 -6.073 -22.118 1.00 90.38 98 GLN A N 1
ATOM 745 C CA . GLN A 1 98 ? 18.015 -7.124 -22.259 1.00 90.38 98 GLN A CA 1
ATOM 746 C C . GLN A 1 98 ? 17.851 -8.275 -21.260 1.00 90.38 98 GLN A C 1
ATOM 748 O O . GLN A 1 98 ? 18.502 -9.302 -21.412 1.00 90.38 98 GLN A O 1
ATOM 753 N N . SER A 1 99 ? 17.062 -8.079 -20.199 1.00 81.88 99 SER A N 1
ATOM 754 C CA . SER A 1 99 ? 16.860 -9.086 -19.150 1.00 81.88 99 SER A CA 1
ATOM 755 C C . SER A 1 99 ? 15.677 -10.022 -19.399 1.00 81.88 99 SER A C 1
ATOM 757 O O . SER A 1 99 ? 15.511 -10.969 -18.634 1.00 81.88 99 SER A O 1
ATOM 759 N N . PHE A 1 100 ? 14.860 -9.724 -20.412 1.00 74.69 100 PHE A N 1
ATOM 760 C CA . PHE A 1 100 ? 13.847 -10.632 -20.948 1.00 74.69 100 PHE A CA 1
ATOM 761 C C . PHE A 1 100 ? 14.470 -11.497 -22.043 1.00 74.69 100 PHE A C 1
ATOM 763 O O . PHE A 1 100 ? 14.092 -12.684 -22.118 1.00 74.69 100 PHE A O 1
#

Secondary structure (DSSP, 8-state):
-HHHHHHHHHHHHIIIIIHHHHHHHHHHHH-HHHHTT-EEE-TT--EEEETT------STTS---PPPTTTT-TT--------TT-HHHHHHHHHHHHH-